Protein AF-X0W9S9-F1 (afdb_monomer_lite)

Structure (mmCIF, N/CA/C/O backbone):
data_AF-X0W9S9-F1
#
_entry.id   AF-X0W9S9-F1
#
loop_
_atom_site.group_PDB
_atom_site.id
_atom_site.type_symbol
_atom_site.label_atom_id
_atom_site.label_alt_id
_atom_site.label_comp_id
_atom_site.label_asym_id
_atom_site.label_entity_id
_atom_site.label_seq_id
_atom_site.pdbx_PDB_ins_code
_atom_site.Cartn_x
_atom_site.Cartn_y
_atom_site.Cartn_z
_atom_site.occupancy
_atom_site.B_iso_or_equiv
_atom_site.auth_seq_id
_atom_site.auth_comp_id
_atom_site.auth_asym_id
_atom_site.auth_atom_id
_atom_site.pdbx_PDB_model_num
ATOM 1 N N . MET A 1 1 ? -12.210 -11.980 5.097 1.00 72.81 1 MET A N 1
ATOM 2 C CA . MET A 1 1 ? -12.066 -10.509 5.148 1.00 72.81 1 MET A CA 1
ATOM 3 C C . MET A 1 1 ? -12.384 -9.983 3.758 1.00 72.81 1 MET A C 1
ATOM 5 O O . MET A 1 1 ? -12.078 -10.706 2.816 1.00 72.81 1 MET A O 1
ATOM 9 N N . PRO A 1 2 ? -13.070 -8.840 3.602 1.00 84.19 2 PRO A N 1
ATOM 10 C CA . PRO A 1 2 ? -13.307 -8.285 2.275 1.00 84.19 2 PRO A CA 1
ATOM 11 C C . PRO A 1 2 ? -11.964 -7.935 1.626 1.00 84.19 2 PRO A C 1
ATOM 13 O O . PRO A 1 2 ? -11.086 -7.398 2.296 1.00 84.19 2 PRO A O 1
ATOM 16 N N . SER A 1 3 ? -11.810 -8.265 0.350 1.00 88.06 3 SER A N 1
ATOM 17 C CA . SER A 1 3 ? -10.633 -7.936 -0.448 1.00 88.06 3 SER A CA 1
ATOM 18 C C . SER A 1 3 ? -11.073 -7.284 -1.752 1.00 88.06 3 SER A C 1
ATOM 20 O O . SER A 1 3 ? -12.158 -7.558 -2.271 1.00 88.06 3 SER A O 1
ATOM 22 N N . ALA A 1 4 ? -10.224 -6.409 -2.273 1.00 90.38 4 ALA A N 1
ATOM 23 C CA . ALA A 1 4 ? -10.386 -5.795 -3.575 1.00 90.38 4 ALA A CA 1
ATOM 24 C C . ALA A 1 4 ? -9.041 -5.841 -4.292 1.00 90.38 4 ALA A C 1
ATOM 26 O O . ALA A 1 4 ? -7.993 -5.709 -3.662 1.00 90.38 4 ALA A O 1
ATOM 27 N N . ARG A 1 5 ? -9.081 -6.053 -5.604 1.00 90.06 5 ARG A N 1
ATOM 28 C CA . ARG A 1 5 ? -7.896 -6.046 -6.453 1.00 90.06 5 ARG A CA 1
ATOM 29 C C . ARG A 1 5 ? -8.025 -4.898 -7.433 1.00 90.06 5 ARG A C 1
ATOM 31 O O . ARG A 1 5 ? -9.032 -4.793 -8.128 1.00 90.06 5 ARG A O 1
ATOM 38 N N . PHE A 1 6 ? -6.987 -4.080 -7.480 1.00 90.62 6 PHE A N 1
ATOM 39 C CA . PHE A 1 6 ? -6.859 -2.985 -8.425 1.00 90.62 6 PHE A CA 1
ATOM 40 C C . PHE A 1 6 ? -5.664 -3.267 -9.324 1.00 90.62 6 PHE A C 1
ATOM 42 O O . PHE A 1 6 ? -4.667 -3.849 -8.897 1.00 90.62 6 PHE A O 1
ATOM 49 N N . THR A 1 7 ? -5.787 -2.890 -10.585 1.00 89.38 7 THR A N 1
ATOM 50 C CA . THR A 1 7 ? -4.718 -3.000 -11.571 1.00 89.38 7 THR A CA 1
ATOM 51 C C . THR A 1 7 ? -4.713 -1.699 -12.340 1.00 89.38 7 THR A C 1
ATOM 53 O O . THR A 1 7 ? -5.776 -1.224 -12.740 1.00 89.38 7 THR A O 1
ATOM 56 N N . ASN A 1 8 ? -3.534 -1.112 -12.494 1.00 88.94 8 ASN A N 1
ATOM 57 C CA . ASN A 1 8 ? -3.367 0.132 -13.217 1.00 88.94 8 ASN A CA 1
ATOM 58 C C . ASN A 1 8 ? -2.146 0.041 -14.125 1.00 88.94 8 ASN A C 1
ATOM 60 O O . ASN A 1 8 ? -1.184 -0.648 -13.794 1.00 88.94 8 ASN A O 1
ATOM 64 N N . VAL A 1 9 ? -2.211 0.739 -15.251 1.00 88.25 9 VAL A N 1
ATOM 65 C CA . VAL A 1 9 ? -1.079 0.921 -16.156 1.00 88.25 9 VAL A CA 1
ATOM 66 C C . VAL A 1 9 ? -0.550 2.319 -15.891 1.00 88.25 9 VAL A C 1
ATOM 68 O O . VAL A 1 9 ? -1.305 3.275 -16.042 1.00 88.25 9 VAL A O 1
ATOM 71 N N . LEU A 1 10 ? 0.706 2.419 -15.461 1.00 87.50 10 LEU A N 1
ATOM 72 C CA . LEU A 1 10 ? 1.395 3.699 -15.339 1.00 87.50 10 LEU A CA 1
ATOM 73 C C . LEU A 1 10 ? 2.162 3.968 -16.633 1.00 87.50 10 LEU A C 1
ATOM 75 O O . LEU A 1 10 ? 2.771 3.055 -17.190 1.00 87.50 10 LEU A O 1
ATOM 79 N N . ILE A 1 11 ? 2.115 5.206 -17.114 1.00 88.19 11 ILE A N 1
ATOM 80 C CA . ILE A 1 11 ? 3.030 5.688 -18.152 1.00 88.19 11 ILE A CA 1
ATOM 81 C C . ILE A 1 11 ? 4.278 6.308 -17.512 1.00 88.19 11 ILE A C 1
ATOM 83 O O . ILE A 1 11 ? 4.262 6.680 -16.340 1.00 88.19 11 ILE A O 1
ATOM 87 N N . ALA A 1 12 ? 5.342 6.473 -18.300 1.00 86.19 12 ALA A N 1
ATOM 88 C CA . ALA A 1 12 ? 6.583 7.065 -17.814 1.00 86.19 12 ALA A CA 1
ATOM 89 C C . ALA A 1 12 ? 6.366 8.458 -17.183 1.00 86.19 12 ALA A C 1
ATOM 91 O O . ALA A 1 12 ? 5.718 9.328 -17.775 1.00 86.19 12 ALA A O 1
ATOM 92 N N . ASN A 1 13 ? 6.983 8.688 -16.027 1.00 87.81 13 ASN A N 1
ATOM 93 C CA . ASN A 1 13 ? 6.891 9.844 -15.139 1.00 87.81 13 ASN A CA 1
ATOM 94 C C . ASN A 1 13 ? 5.475 10.116 -14.591 1.00 87.81 13 ASN A C 1
ATOM 96 O O . ASN A 1 13 ? 5.163 11.246 -14.193 1.00 87.81 13 ASN A O 1
ATOM 100 N N . GLU A 1 14 ? 4.583 9.121 -14.595 1.00 92.31 14 GLU A N 1
ATOM 101 C CA . GLU A 1 14 ? 3.234 9.268 -14.055 1.00 92.31 14 GLU A CA 1
ATOM 102 C C . GLU A 1 14 ? 3.200 9.110 -12.532 1.00 92.31 14 GLU A C 1
ATOM 104 O O . GLU A 1 14 ? 3.800 8.207 -11.946 1.00 92.31 14 GLU A O 1
ATOM 109 N N . VAL A 1 15 ? 2.398 9.964 -11.888 1.00 93.44 15 VAL A N 1
AT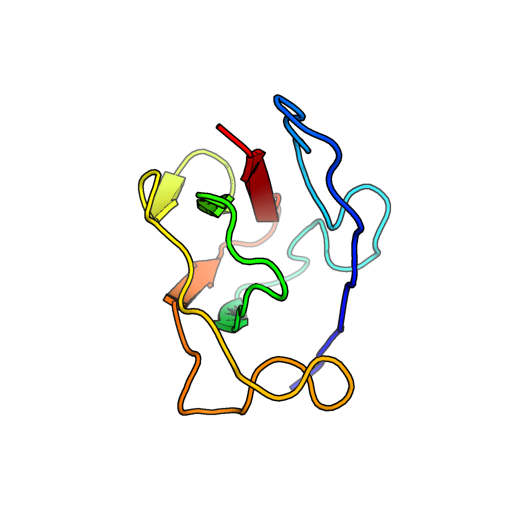OM 110 C CA . VAL A 1 15 ? 2.041 9.830 -10.474 1.00 93.44 15 VAL A CA 1
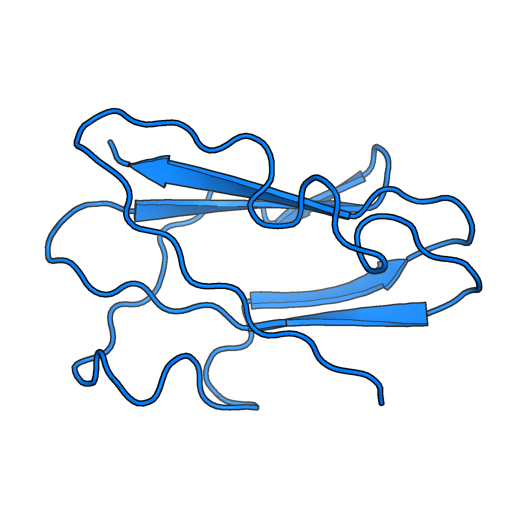ATOM 111 C C . VAL A 1 15 ? 0.541 9.602 -10.341 1.00 93.44 15 VAL A C 1
ATOM 113 O O . VAL A 1 15 ? -0.272 10.510 -10.540 1.00 93.44 15 VAL A O 1
ATOM 116 N N . VAL A 1 16 ? 0.170 8.407 -9.899 1.00 94.75 16 VAL A N 1
ATOM 117 C CA . VAL A 1 16 ? -1.204 8.040 -9.558 1.00 94.75 16 VAL A CA 1
ATOM 118 C C . VAL A 1 16 ? -1.428 8.349 -8.084 1.00 94.75 16 VAL A C 1
ATOM 120 O O . VAL A 1 16 ? -0.911 7.663 -7.207 1.00 94.75 16 VAL A O 1
ATOM 123 N N . GLN A 1 17 ? -2.222 9.382 -7.792 1.00 94.88 17 GLN A N 1
ATOM 124 C CA . GLN A 1 17 ? -2.409 9.874 -6.418 1.00 94.88 17 GLN A CA 1
ATOM 125 C C . GLN A 1 17 ? -3.099 8.873 -5.485 1.00 94.88 17 GLN A C 1
ATOM 127 O O . GLN A 1 17 ? -2.763 8.815 -4.306 1.00 94.88 17 GLN A O 1
ATOM 132 N N . ASN A 1 18 ? -4.074 8.118 -5.993 1.00 95.19 18 ASN A N 1
ATOM 133 C CA . ASN A 1 18 ? -4.681 7.006 -5.271 1.00 95.19 18 ASN A CA 1
ATOM 134 C C . ASN A 1 18 ? -5.252 5.992 -6.267 1.00 95.19 18 ASN A C 1
ATOM 136 O O . ASN A 1 18 ? -6.224 6.299 -6.956 1.00 95.19 18 ASN A O 1
ATOM 140 N N . ILE A 1 19 ? -4.698 4.780 -6.317 1.00 94.06 19 ILE A N 1
ATOM 141 C CA . ILE A 1 19 ? -5.205 3.712 -7.201 1.00 94.06 19 ILE A CA 1
ATOM 142 C C . ILE A 1 19 ? -6.634 3.267 -6.837 1.00 94.06 19 ILE A C 1
ATOM 144 O O . ILE A 1 19 ? -7.352 2.722 -7.671 1.00 94.06 19 ILE A O 1
ATOM 148 N N . MET A 1 20 ? -7.067 3.518 -5.599 1.00 93.31 20 MET A N 1
ATOM 149 C CA . MET A 1 20 ? -8.398 3.150 -5.108 1.00 93.31 20 MET A CA 1
ATOM 150 C C . MET A 1 20 ? -9.403 4.308 -5.149 1.00 93.31 20 MET A C 1
ATOM 152 O O . MET A 1 20 ? -10.483 4.185 -4.571 1.00 93.31 20 MET A O 1
ATOM 156 N N . ALA A 1 21 ? -9.069 5.435 -5.785 1.00 93.00 21 ALA A N 1
ATOM 157 C CA . ALA A 1 21 ? -9.947 6.603 -5.824 1.00 93.00 21 ALA A CA 1
ATOM 158 C C . ALA A 1 21 ? -11.341 6.254 -6.383 1.00 93.00 21 ALA A C 1
ATOM 160 O O . ALA A 1 21 ? -11.467 5.664 -7.454 1.00 93.00 21 ALA A O 1
ATOM 161 N N . GLY A 1 22 ? -12.396 6.631 -5.656 1.00 91.62 22 GLY A N 1
ATOM 162 C CA . GLY A 1 22 ? -13.790 6.351 -6.016 1.00 91.62 22 GLY A CA 1
ATOM 163 C C . GLY A 1 22 ? -14.274 4.941 -5.656 1.00 91.62 22 GLY A C 1
ATOM 164 O O . GLY A 1 22 ? -15.443 4.621 -5.876 1.00 91.62 22 GLY A O 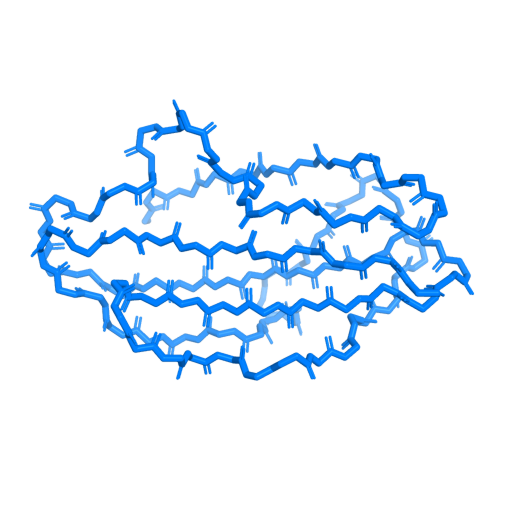1
ATOM 165 N N . SER A 1 23 ? -13.412 4.095 -5.088 1.00 92.62 23 SER A N 1
ATOM 166 C CA . SER A 1 23 ? -13.789 2.775 -4.584 1.00 92.62 23 SER A CA 1
ATOM 167 C C . SER A 1 23 ? -14.553 2.871 -3.263 1.00 92.62 23 SER A C 1
ATOM 169 O O . SER A 1 23 ? -14.289 3.731 -2.427 1.00 92.62 23 SER A O 1
ATOM 171 N N . GLN A 1 24 ? -15.431 1.900 -3.001 1.00 90.69 24 GLN A N 1
ATOM 172 C CA . GLN A 1 24 ? -16.070 1.753 -1.685 1.00 90.69 24 GLN A CA 1
ATOM 173 C C . GLN A 1 24 ? -15.062 1.452 -0.561 1.00 90.69 24 GLN A C 1
ATOM 175 O O . GLN A 1 24 ? -15.376 1.657 0.607 1.00 90.69 24 GLN A O 1
ATOM 180 N N . PHE A 1 25 ? -13.862 0.974 -0.908 1.00 90.06 25 PHE A N 1
ATOM 181 C CA . PHE A 1 25 ? -12.782 0.665 0.035 1.00 90.06 25 PHE A CA 1
ATOM 182 C C . PHE A 1 25 ? -11.830 1.839 0.292 1.00 90.06 25 PHE A C 1
ATOM 184 O O . PHE A 1 25 ? -10.871 1.690 1.042 1.00 90.06 25 PHE A O 1
ATOM 191 N N . GLU A 1 26 ? -12.083 3.002 -0.312 1.00 93.75 26 GLU A N 1
ATOM 192 C CA . GLU A 1 26 ? -11.262 4.195 -0.103 1.00 93.75 26 GLU A CA 1
ATOM 193 C C . GLU A 1 26 ? -11.371 4.740 1.329 1.00 93.75 26 GLU A C 1
ATOM 195 O O . GLU A 1 26 ? -10.404 5.292 1.846 1.00 93.75 26 GLU A O 1
ATOM 200 N N . PHE A 1 27 ? -12.523 4.560 1.982 1.00 94.81 27 PHE A N 1
ATOM 201 C CA . PHE A 1 27 ? -12.772 5.032 3.343 1.00 94.81 27 PHE A CA 1
ATOM 202 C C . PHE A 1 27 ? -13.091 3.875 4.281 1.00 94.81 27 PHE A C 1
ATOM 204 O O . PHE A 1 27 ? -13.931 3.017 3.999 1.00 94.81 27 PHE A O 1
ATOM 211 N N . VAL A 1 28 ? -12.456 3.883 5.446 1.00 93.31 28 VAL A N 1
ATOM 212 C CA . VAL A 1 28 ? -12.634 2.843 6.454 1.00 93.31 28 VAL A CA 1
ATOM 213 C C . VAL A 1 28 ? -13.897 3.114 7.270 1.00 93.31 28 VAL A C 1
ATOM 215 O O . VAL A 1 28 ? -13.980 4.080 8.017 1.00 93.31 28 VAL A O 1
ATOM 218 N N . GLY A 1 29 ? -14.912 2.255 7.161 1.00 92.31 29 GLY A N 1
ATOM 219 C CA . GLY A 1 29 ? -16.185 2.456 7.873 1.00 92.31 29 GLY A CA 1
ATOM 220 C C . GLY A 1 29 ? -16.176 2.083 9.365 1.00 92.31 29 GLY A C 1
ATOM 221 O O . GLY A 1 29 ? -17.075 2.470 10.107 1.00 92.31 29 GLY A O 1
ATOM 222 N N . ARG A 1 30 ? -15.198 1.291 9.816 1.00 93.06 30 ARG A N 1
ATOM 223 C CA . ARG A 1 30 ? -15.070 0.772 11.193 1.00 93.06 30 ARG A CA 1
ATOM 224 C C . ARG A 1 30 ? -13.612 0.398 11.465 1.00 93.06 30 ARG A C 1
ATOM 226 O O . ARG A 1 30 ? -12.918 0.148 10.485 1.00 93.06 30 ARG A O 1
ATOM 233 N N . PRO A 1 31 ? -13.163 0.259 12.727 1.00 93.50 31 PRO A N 1
ATOM 234 C CA . PRO A 1 31 ? -11.773 -0.088 13.001 1.00 93.50 31 PRO A CA 1
ATOM 235 C C . PRO A 1 31 ? -11.428 -1.397 12.291 1.00 93.50 31 PRO A C 1
ATOM 237 O O . PRO A 1 31 ? -12.144 -2.395 12.442 1.00 93.50 31 PRO A O 1
ATOM 240 N N . ALA A 1 32 ? -10.389 -1.372 11.464 1.00 92.56 32 ALA A N 1
ATOM 241 C CA . ALA A 1 32 ? -10.056 -2.482 10.587 1.00 92.56 32 ALA A CA 1
ATOM 242 C C . ALA A 1 32 ? -8.544 -2.608 10.433 1.00 92.56 32 ALA A C 1
ATOM 244 O O . ALA A 1 32 ? -7.835 -1.616 10.332 1.00 92.56 32 ALA A O 1
ATOM 245 N N . ARG A 1 33 ? -8.067 -3.850 10.374 1.00 94.38 33 ARG A N 1
ATOM 246 C CA . ARG A 1 33 ? -6.719 -4.151 9.899 1.00 94.38 33 ARG A CA 1
ATOM 247 C C . ARG A 1 33 ? -6.729 -4.093 8.375 1.00 94.38 33 ARG A C 1
ATOM 249 O O . ARG A 1 33 ? -7.553 -4.770 7.755 1.00 94.38 33 ARG A O 1
ATOM 256 N N . VAL A 1 34 ? -5.846 -3.292 7.798 1.00 93.88 34 VAL A N 1
ATOM 257 C CA . VAL A 1 34 ? -5.686 -3.120 6.355 1.00 93.88 34 VAL A CA 1
ATOM 258 C C . VAL A 1 34 ? -4.355 -3.737 5.960 1.00 93.88 34 VAL A C 1
ATOM 260 O O . VAL A 1 34 ? -3.301 -3.334 6.442 1.00 93.88 34 VAL A O 1
ATOM 263 N N . GLN A 1 35 ? -4.429 -4.730 5.079 1.00 94.88 35 GLN A N 1
ATOM 264 C CA . GLN A 1 35 ? -3.263 -5.393 4.516 1.00 94.88 35 GLN A CA 1
ATOM 265 C C . GLN A 1 35 ? -3.169 -5.035 3.041 1.00 94.88 35 GLN A C 1
ATOM 267 O O . GLN A 1 35 ? -4.135 -5.215 2.293 1.00 94.88 35 GLN A O 1
ATOM 272 N N . VAL A 1 36 ? -2.016 -4.518 2.634 1.00 94.06 36 VAL A N 1
ATOM 273 C CA . VAL A 1 36 ? -1.741 -4.157 1.247 1.00 94.06 36 VAL A CA 1
ATOM 274 C C . VAL A 1 36 ? -0.707 -5.126 0.702 1.00 94.06 36 VAL A C 1
ATOM 276 O O . VAL A 1 36 ? 0.369 -5.293 1.276 1.00 94.06 36 VAL A O 1
ATOM 279 N N . TYR A 1 37 ? -1.058 -5.745 -0.420 1.00 93.50 37 TYR A N 1
ATOM 280 C CA . TYR A 1 37 ? -0.186 -6.615 -1.193 1.00 93.50 37 TYR A CA 1
ATOM 281 C C . TYR A 1 37 ? -0.009 -5.987 -2.565 1.00 93.50 37 TYR A C 1
ATOM 283 O O . TYR A 1 37 ? -1.001 -5.589 -3.183 1.00 93.50 37 TYR A O 1
ATOM 291 N N . SER A 1 38 ? 1.229 -5.866 -3.030 1.00 90.94 38 SER A N 1
ATOM 292 C CA . SER A 1 38 ? 1.522 -5.160 -4.274 1.00 90.94 38 SER A CA 1
ATOM 293 C C . SER A 1 38 ? 2.681 -5.803 -5.008 1.00 90.94 38 SER A C 1
ATOM 295 O O . SER A 1 38 ? 3.616 -6.310 -4.398 1.00 90.94 38 SER A O 1
ATOM 297 N N . LEU A 1 39 ? 2.608 -5.751 -6.330 1.00 90.12 39 LEU A N 1
ATOM 298 C CA . LEU A 1 39 ? 3.612 -6.283 -7.231 1.00 90.12 39 LEU A CA 1
ATOM 299 C C . LEU A 1 39 ? 3.605 -5.438 -8.506 1.00 90.12 39 LEU A C 1
ATOM 301 O O . LEU A 1 39 ? 2.530 -5.057 -8.978 1.00 90.12 39 LEU A O 1
ATOM 305 N N . ALA A 1 40 ? 4.785 -5.142 -9.045 1.00 88.12 40 ALA A N 1
ATOM 306 C CA . ALA A 1 40 ? 4.932 -4.418 -10.302 1.00 88.12 40 ALA A CA 1
ATOM 307 C C . ALA A 1 40 ? 5.194 -5.376 -11.475 1.00 88.12 40 ALA A C 1
ATOM 309 O O . ALA A 1 40 ? 5.863 -6.405 -11.336 1.00 88.12 40 ALA A O 1
ATOM 310 N N . GLU A 1 41 ? 4.670 -5.000 -12.642 1.00 78.88 41 GLU A N 1
ATOM 311 C CA . GLU A 1 41 ? 4.795 -5.715 -13.914 1.00 78.88 41 GLU A CA 1
ATOM 312 C C . GLU A 1 41 ? 5.493 -4.818 -14.952 1.00 78.88 41 GLU A C 1
ATOM 314 O O . GLU A 1 41 ? 4.915 -4.467 -15.972 1.00 78.88 41 GLU A O 1
ATOM 319 N N . ALA A 1 42 ? 6.718 -4.364 -14.680 1.00 67.50 42 ALA A N 1
ATOM 320 C CA . ALA A 1 42 ? 7.537 -3.631 -15.653 1.00 67.50 42 ALA A CA 1
ATOM 321 C C . ALA A 1 42 ? 8.992 -3.543 -15.182 1.00 67.50 42 ALA A C 1
ATOM 323 O O . ALA A 1 42 ? 9.233 -3.459 -13.986 1.00 67.50 42 ALA A O 1
ATOM 324 N N . THR A 1 43 ? 9.950 -3.513 -16.115 1.00 64.19 43 THR A N 1
ATOM 325 C CA . THR A 1 43 ? 11.390 -3.243 -15.878 1.00 64.19 43 THR A CA 1
ATOM 326 C C . THR A 1 43 ? 11.704 -1.823 -15.386 1.00 64.19 43 THR A C 1
ATOM 328 O O . THR A 1 43 ? 12.877 -1.487 -15.252 1.00 64.19 43 THR A O 1
ATOM 331 N N . GLU A 1 44 ? 10.684 -0.994 -15.180 1.00 66.56 44 GLU A N 1
ATOM 332 C CA . GLU A 1 44 ? 10.790 0.418 -14.803 1.00 66.56 44 GLU A CA 1
ATOM 333 C C . GLU A 1 44 ? 10.708 0.582 -13.278 1.00 66.56 44 GLU A C 1
ATOM 335 O O . GLU A 1 44 ? 10.110 -0.247 -12.581 1.00 66.56 44 GLU A O 1
ATOM 340 N N . ASP A 1 45 ? 11.327 1.643 -12.755 1.00 83.00 45 ASP A N 1
ATOM 341 C CA . ASP A 1 45 ? 11.414 1.917 -11.320 1.00 83.00 45 ASP A CA 1
ATOM 342 C C . ASP A 1 45 ? 10.063 2.438 -10.801 1.00 83.00 45 ASP A C 1
ATOM 344 O O . ASP A 1 45 ? 9.819 3.639 -10.670 1.00 83.00 45 ASP A O 1
ATOM 348 N N . VAL A 1 46 ? 9.150 1.509 -10.503 1.00 89.19 46 VAL A N 1
ATOM 349 C CA . VAL A 1 46 ? 7.862 1.821 -9.873 1.00 89.19 46 VAL A CA 1
ATOM 350 C C . VAL A 1 46 ? 8.009 1.818 -8.359 1.00 89.19 46 VAL A C 1
ATOM 352 O O . VAL A 1 46 ? 8.518 0.875 -7.746 1.00 89.19 46 VAL A O 1
ATOM 355 N N . SER A 1 47 ? 7.478 2.862 -7.741 1.00 92.31 47 SER A N 1
ATOM 356 C CA . SER A 1 47 ? 7.514 3.066 -6.306 1.00 92.31 47 SER A CA 1
ATOM 357 C C . SER A 1 47 ? 6.114 3.284 -5.730 1.00 92.31 47 SER A C 1
ATOM 359 O O . SER A 1 47 ? 5.199 3.769 -6.404 1.00 92.31 47 SER A O 1
ATOM 361 N N . ILE A 1 48 ? 5.928 2.851 -4.484 1.00 94.19 48 ILE A N 1
ATOM 362 C CA . ILE A 1 48 ? 4.656 2.892 -3.764 1.00 94.19 48 ILE A 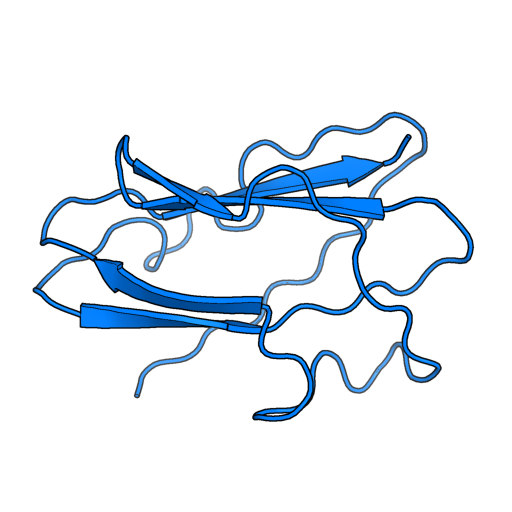CA 1
ATOM 363 C C . ILE A 1 48 ? 4.790 3.683 -2.468 1.00 94.19 48 ILE A C 1
ATOM 365 O O . ILE A 1 48 ? 5.784 3.585 -1.748 1.00 94.19 48 ILE A O 1
ATOM 369 N N . GLU A 1 49 ? 3.742 4.430 -2.146 1.00 96.25 49 GLU A N 1
ATOM 370 C CA . GLU A 1 49 ? 3.586 5.127 -0.876 1.00 96.25 49 GLU A CA 1
ATOM 371 C C . GLU A 1 49 ? 2.168 4.887 -0.345 1.00 96.25 49 GLU A C 1
ATOM 373 O O . GLU A 1 49 ? 1.190 4.941 -1.100 1.00 96.25 49 GLU A O 1
ATOM 378 N N . VAL A 1 50 ? 2.046 4.596 0.951 1.00 96.88 50 VAL A N 1
ATOM 379 C CA . VAL A 1 50 ? 0.764 4.235 1.572 1.00 96.88 50 VAL A CA 1
ATOM 380 C C . VAL A 1 50 ? 0.496 5.122 2.778 1.00 96.88 50 VAL A C 1
ATOM 382 O O . VAL A 1 50 ? 1.340 5.241 3.667 1.00 96.88 50 VAL A O 1
ATOM 385 N N . PHE A 1 51 ? -0.709 5.690 2.829 1.00 96.88 51 PHE A N 1
ATOM 386 C CA . PHE A 1 51 ? -1.201 6.482 3.953 1.00 96.88 51 PHE A CA 1
ATOM 387 C C . PHE A 1 51 ? -2.543 5.972 4.448 1.00 96.88 51 PHE A C 1
ATOM 389 O O . PHE A 1 51 ? -3.438 5.688 3.641 1.00 96.88 51 PHE A O 1
ATOM 396 N N . PHE A 1 52 ? -2.709 5.954 5.768 1.00 96.06 52 PHE A N 1
ATOM 397 C CA . PHE A 1 52 ? -3.998 5.770 6.428 1.00 96.06 52 PHE A CA 1
ATOM 398 C C . PHE A 1 52 ? -4.398 7.111 7.048 1.00 96.06 52 PHE A C 1
ATOM 400 O O . PHE A 1 52 ? -3.783 7.591 7.998 1.00 96.06 52 PHE A O 1
ATOM 407 N N . GLY A 1 53 ? -5.381 7.785 6.447 1.00 93.69 53 GLY A N 1
ATOM 408 C CA . GLY A 1 53 ? -5.742 9.142 6.853 1.00 93.69 53 GLY A CA 1
ATOM 409 C C . GLY A 1 53 ? -4.589 10.123 6.607 1.00 93.69 53 GLY A C 1
ATOM 410 O O . GLY A 1 53 ? -4.278 10.432 5.458 1.00 93.69 53 GLY A O 1
ATOM 411 N N . GLN A 1 54 ? -3.986 10.637 7.682 1.00 93.62 54 GLN A N 1
ATOM 412 C CA . GLN A 1 54 ? -2.819 11.537 7.631 1.00 93.62 54 GLN A CA 1
ATOM 413 C C . GLN A 1 54 ? -1.503 10.842 8.010 1.00 93.62 54 GLN A C 1
ATOM 415 O O . GLN A 1 54 ? -0.443 11.463 7.936 1.00 93.62 54 GLN A O 1
ATOM 420 N N . GLU A 1 55 ? -1.557 9.578 8.425 1.00 94.75 55 GLU A N 1
ATOM 421 C CA . GLU A 1 55 ? -0.390 8.822 8.862 1.00 94.75 55 GLU A CA 1
ATOM 422 C C . GLU A 1 55 ? 0.279 8.124 7.677 1.00 94.75 55 GLU A C 1
ATOM 424 O O . GLU A 1 55 ? -0.382 7.455 6.879 1.00 94.75 55 GLU A O 1
ATOM 429 N N . LEU A 1 56 ? 1.599 8.290 7.567 1.00 96.00 56 LEU A N 1
ATOM 430 C CA . LEU A 1 56 ? 2.420 7.586 6.590 1.00 96.00 56 LEU A CA 1
ATOM 431 C C . LEU A 1 56 ? 2.718 6.181 7.109 1.00 96.00 56 LEU A C 1
ATOM 433 O O . LEU A 1 56 ? 3.403 6.025 8.115 1.00 96.00 56 LEU A O 1
ATOM 437 N N . GLN A 1 57 ? 2.238 5.180 6.383 1.00 96.06 57 GLN A N 1
ATOM 438 C CA . GLN A 1 57 ? 2.392 3.769 6.733 1.00 96.06 57 GLN A CA 1
ATOM 439 C C . GLN A 1 57 ? 3.577 3.131 6.016 1.00 96.06 57 GLN A C 1
ATOM 441 O O . GLN A 1 57 ? 4.337 2.359 6.594 1.00 96.06 57 GLN A O 1
ATOM 446 N N . LEU A 1 58 ? 3.764 3.500 4.750 1.00 95.88 58 LEU A N 1
ATOM 447 C CA . LEU A 1 58 ? 4.915 3.095 3.958 1.00 95.88 58 LEU A CA 1
ATOM 448 C C . LEU A 1 58 ? 5.453 4.314 3.230 1.00 95.88 58 LEU A C 1
ATOM 450 O O . LEU A 1 58 ? 4.763 4.879 2.381 1.00 95.88 58 LEU A O 1
ATOM 454 N N . SER A 1 59 ? 6.684 4.699 3.565 1.00 94.31 59 SER A N 1
ATOM 455 C CA . SER A 1 59 ? 7.437 5.697 2.810 1.00 94.31 59 SER A CA 1
ATOM 456 C C . SER A 1 59 ? 7.674 5.222 1.388 1.00 94.31 59 SER A C 1
ATOM 458 O O . SER A 1 59 ? 7.756 4.017 1.162 1.00 94.31 59 SER A O 1
ATOM 460 N N . ASN A 1 60 ? 7.868 6.168 0.471 1.00 92.25 60 ASN A N 1
ATOM 461 C CA . ASN A 1 60 ? 8.141 5.877 -0.928 1.00 92.25 60 ASN A CA 1
ATOM 462 C C . ASN A 1 60 ? 9.204 4.768 -1.093 1.00 92.25 60 ASN A C 1
ATOM 464 O O . ASN A 1 60 ? 10.380 4.983 -0.790 1.00 92.25 60 ASN A O 1
ATOM 468 N N . SER A 1 61 ? 8.762 3.575 -1.496 1.00 92.00 61 SER A N 1
ATOM 469 C CA . SER A 1 61 ? 9.573 2.356 -1.545 1.00 92.00 61 SER A CA 1
ATOM 470 C C . SER A 1 61 ? 9.433 1.687 -2.910 1.00 92.00 61 SER A C 1
ATOM 472 O O . SER A 1 61 ? 8.326 1.671 -3.454 1.00 92.00 61 SER A O 1
ATOM 474 N N . PRO A 1 62 ? 10.512 1.116 -3.471 1.00 90.12 62 PRO A N 1
ATOM 475 C CA . PRO A 1 62 ? 10.436 0.400 -4.740 1.00 90.12 62 PRO A CA 1
ATOM 476 C C . PRO A 1 62 ? 9.549 -0.842 -4.604 1.00 90.12 62 PRO A C 1
ATOM 478 O O . PRO A 1 62 ? 9.589 -1.536 -3.584 1.00 90.12 62 PRO A O 1
ATOM 481 N N . LEU A 1 63 ? 8.742 -1.125 -5.626 1.00 88.19 63 LEU A N 1
ATOM 482 C CA . LEU A 1 63 ? 7.920 -2.330 -5.670 1.00 88.19 63 LEU A CA 1
ATOM 483 C C . LEU A 1 63 ? 8.729 -3.537 -6.138 1.00 88.19 63 LEU A C 1
ATOM 485 O O . LEU A 1 63 ? 9.553 -3.451 -7.047 1.00 88.19 63 LEU A O 1
ATOM 489 N N . ASN A 1 64 ? 8.439 -4.695 -5.545 1.00 84.25 64 ASN A N 1
ATOM 490 C CA . ASN A 1 64 ? 9.012 -5.949 -6.006 1.00 84.25 64 ASN A CA 1
ATOM 491 C C . ASN A 1 64 ? 8.469 -6.303 -7.394 1.00 84.25 64 ASN A C 1
ATOM 493 O O . ASN A 1 64 ? 7.271 -6.188 -7.675 1.00 84.25 64 ASN A O 1
ATOM 497 N N . MET A 1 65 ? 9.374 -6.777 -8.243 1.00 82.56 65 MET A N 1
ATOM 498 C CA . MET A 1 65 ? 9.057 -7.258 -9.578 1.00 82.56 65 MET A CA 1
ATOM 499 C C . MET A 1 65 ? 8.660 -8.731 -9.543 1.00 82.56 65 MET A C 1
ATOM 501 O O . MET A 1 65 ? 9.404 -9.561 -9.018 1.00 82.56 65 MET A O 1
ATOM 505 N N . GLY A 1 66 ? 7.534 -9.078 -10.164 1.00 71.88 66 GLY A N 1
ATOM 506 C CA . GLY A 1 66 ? 7.141 -10.476 -10.350 1.00 71.88 66 GLY A CA 1
ATOM 507 C C . GLY A 1 66 ? 7.070 -10.873 -11.816 1.00 71.88 66 GLY A C 1
ATOM 508 O O . GLY A 1 66 ? 6.621 -10.119 -12.672 1.00 71.88 66 GLY A O 1
ATOM 509 N N . ALA A 1 67 ? 7.477 -12.110 -12.102 1.00 59.16 67 ALA A N 1
ATOM 510 C CA . ALA A 1 67 ? 7.532 -12.659 -13.457 1.00 59.16 67 ALA A CA 1
ATOM 511 C C . ALA A 1 67 ? 6.150 -12.967 -14.077 1.00 59.16 67 ALA A C 1
ATOM 513 O O . ALA A 1 67 ? 6.082 -13.379 -15.234 1.00 59.16 67 ALA A O 1
ATOM 514 N N . ALA A 1 68 ? 5.052 -12.818 -13.325 1.00 59.06 68 ALA A N 1
ATOM 515 C CA . ALA A 1 68 ? 3.722 -13.278 -13.722 1.00 59.06 68 ALA A CA 1
ATOM 516 C C . ALA A 1 68 ? 2.652 -12.178 -13.618 1.00 59.06 68 ALA A C 1
ATOM 518 O O . ALA A 1 68 ? 1.785 -12.207 -12.742 1.00 59.06 68 ALA A O 1
ATOM 519 N N . ALA A 1 69 ? 2.685 -11.276 -14.598 1.00 54.12 69 ALA A N 1
ATOM 520 C CA . ALA A 1 69 ? 1.648 -10.321 -15.001 1.00 54.12 69 ALA A CA 1
ATOM 521 C C . ALA A 1 69 ? 0.197 -10.685 -14.630 1.00 54.12 69 ALA A C 1
ATOM 523 O O . ALA A 1 69 ? -0.572 -9.921 -14.050 1.00 54.12 69 ALA A O 1
ATOM 524 N N . THR A 1 70 ? -0.203 -11.911 -14.958 1.00 59.97 70 THR A N 1
ATOM 525 C CA . THR A 1 70 ? -1.607 -12.324 -14.906 1.00 59.97 70 THR A CA 1
ATOM 526 C C . THR A 1 70 ? -2.060 -12.736 -13.505 1.00 59.97 70 THR A C 1
ATOM 528 O O . THR A 1 70 ? -3.248 -12.657 -13.187 1.00 59.97 70 THR A O 1
ATOM 531 N N . LEU A 1 71 ? -1.136 -13.165 -12.641 1.00 71.69 71 LEU A N 1
ATOM 532 C CA . LEU A 1 71 ? -1.484 -13.703 -11.324 1.00 71.69 71 LEU A CA 1
ATOM 533 C C . LEU A 1 71 ? -1.696 -12.592 -10.292 1.00 71.69 71 LEU A C 1
ATOM 535 O O . LEU A 1 71 ? -2.590 -12.719 -9.453 1.00 71.69 71 LEU A O 1
ATOM 539 N N . GLY A 1 72 ? -1.010 -11.455 -10.446 1.00 77.25 72 GLY A N 1
ATOM 540 C CA . GLY A 1 72 ? -1.006 -10.372 -9.460 1.00 77.25 72 GLY A CA 1
ATOM 541 C C . GLY A 1 72 ? -0.290 -10.767 -8.165 1.00 77.25 72 GLY A C 1
ATOM 542 O O . GLY A 1 72 ? 0.327 -11.830 -8.117 1.00 77.25 72 GLY A O 1
ATOM 543 N N . PRO A 1 73 ? -0.369 -9.928 -7.119 1.00 86.81 73 PRO A N 1
ATOM 544 C CA . PRO A 1 73 ? 0.303 -10.201 -5.857 1.00 86.81 73 PRO A CA 1
ATOM 545 C C . PRO A 1 73 ? -0.266 -11.452 -5.173 1.00 86.81 73 PRO A C 1
ATOM 547 O O . PRO A 1 73 ? -1.483 -11.655 -5.093 1.00 86.81 73 PRO A O 1
ATOM 550 N N . THR A 1 74 ? 0.635 -12.281 -4.664 1.00 87.06 74 THR A N 1
ATOM 551 C CA . THR A 1 74 ? 0.374 -13.487 -3.886 1.00 87.06 74 THR A CA 1
ATOM 552 C C . THR A 1 74 ? 0.330 -13.187 -2.392 1.00 87.06 74 THR A C 1
ATOM 554 O O . THR A 1 74 ? 1.221 -12.569 -1.818 1.00 87.06 74 THR A O 1
ATOM 557 N N . VAL A 1 75 ? -0.740 -13.638 -1.737 1.00 87.06 75 VAL A N 1
ATOM 558 C CA . VAL A 1 75 ? -0.911 -13.531 -0.283 1.00 87.06 75 VAL A CA 1
ATOM 559 C C . VAL A 1 75 ? -0.390 -14.824 0.359 1.00 87.06 75 VAL A C 1
ATOM 561 O O . VAL A 1 75 ? -0.884 -15.889 -0.022 1.00 87.06 75 VAL A O 1
ATOM 564 N N . PRO A 1 76 ? 0.532 -14.784 1.343 1.00 87.62 76 PRO A N 1
ATOM 565 C CA . PRO A 1 76 ? 1.033 -13.609 2.067 1.00 87.62 76 PRO A CA 1
ATOM 566 C C . PRO A 1 76 ? 2.362 -13.023 1.553 1.00 87.62 76 PRO A C 1
ATOM 568 O O . PRO A 1 76 ? 2.842 -12.061 2.147 1.00 87.62 76 PRO A O 1
ATOM 571 N N . ASP A 1 77 ? 2.964 -13.600 0.516 1.00 86.62 77 ASP A N 1
ATOM 572 C CA . ASP A 1 77 ? 4.367 -13.360 0.154 1.00 86.62 77 ASP A CA 1
ATOM 573 C C . ASP A 1 77 ? 4.658 -11.922 -0.318 1.00 86.62 77 ASP A C 1
ATOM 575 O O . ASP A 1 77 ? 5.722 -11.385 -0.018 1.00 86.62 77 ASP A O 1
ATOM 579 N N . ASP A 1 78 ? 3.697 -11.260 -0.970 1.00 89.12 78 ASP A N 1
ATOM 580 C CA . ASP A 1 78 ? 3.844 -9.898 -1.512 1.00 89.12 78 ASP A CA 1
ATOM 581 C C .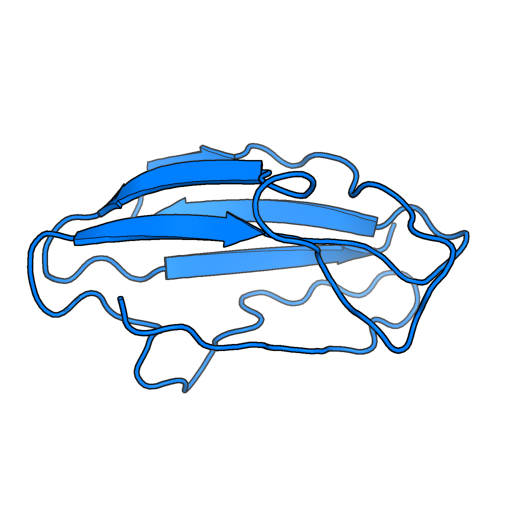 ASP A 1 78 ? 3.302 -8.803 -0.570 1.00 89.12 78 ASP A C 1
ATOM 583 O O . ASP A 1 78 ? 2.811 -7.761 -1.015 1.00 89.12 78 ASP A O 1
ATOM 587 N N . LEU A 1 79 ? 3.319 -9.050 0.745 1.00 92.44 79 LEU A N 1
ATOM 588 C CA . LEU A 1 79 ? 2.856 -8.095 1.756 1.00 92.44 79 LEU A CA 1
ATOM 589 C C . LEU A 1 79 ? 3.802 -6.891 1.851 1.00 92.44 79 LEU A C 1
ATOM 591 O O . LEU A 1 79 ? 4.999 -7.059 2.071 1.00 92.44 79 LEU A O 1
ATOM 595 N N . ILE A 1 80 ? 3.247 -5.679 1.789 1.00 92.69 80 ILE A N 1
ATOM 596 C CA . ILE A 1 80 ? 4.016 -4.433 1.959 1.00 92.69 80 ILE A CA 1
ATOM 597 C C . ILE A 1 80 ? 3.598 -3.618 3.186 1.00 92.69 80 ILE A C 1
ATOM 599 O O . ILE A 1 80 ? 4.427 -2.932 3.775 1.00 92.69 80 ILE A O 1
ATOM 603 N N . VAL A 1 81 ? 2.326 -3.694 3.587 1.00 95.25 81 VAL A N 1
ATOM 604 C CA . VAL A 1 81 ? 1.774 -2.976 4.746 1.00 95.25 81 VAL A CA 1
ATOM 605 C C . VAL A 1 81 ? 0.762 -3.871 5.445 1.00 95.25 81 VAL A C 1
ATOM 607 O O . VAL A 1 81 ? -0.104 -4.445 4.788 1.00 95.25 81 VAL A O 1
ATOM 610 N N . ASP A 1 82 ? 0.844 -3.952 6.770 1.00 95.75 82 ASP A N 1
ATOM 611 C CA . ASP A 1 82 ? -0.165 -4.550 7.648 1.00 95.75 82 ASP A CA 1
ATOM 612 C C . ASP A 1 82 ? -0.280 -3.680 8.899 1.00 95.75 82 ASP A C 1
ATOM 614 O O . ASP A 1 82 ? 0.539 -3.794 9.812 1.00 95.75 82 ASP A O 1
ATOM 618 N N . ASP A 1 83 ? -1.277 -2.797 8.918 1.00 95.56 83 ASP A N 1
ATOM 619 C CA . ASP A 1 83 ? -1.547 -1.956 10.083 1.00 95.56 83 ASP A CA 1
ATOM 620 C C . ASP A 1 83 ? -3.056 -1.712 10.279 1.00 95.56 83 ASP A C 1
ATOM 622 O O . ASP A 1 83 ? -3.904 -2.119 9.475 1.00 95.56 83 ASP A O 1
ATOM 626 N N . ILE A 1 84 ? -3.419 -1.112 11.408 1.00 95.00 84 ILE A N 1
ATOM 627 C CA . ILE A 1 84 ? -4.785 -0.811 11.815 1.00 95.00 84 ILE A CA 1
ATOM 628 C C . ILE A 1 84 ? -5.147 0.598 11.354 1.00 95.00 84 ILE A C 1
ATOM 630 O O . ILE A 1 84 ? -4.522 1.573 11.747 1.00 95.00 84 ILE A O 1
ATOM 634 N N . ALA A 1 85 ? -6.231 0.704 10.593 1.00 94.94 85 ALA A N 1
ATOM 635 C CA . ALA A 1 85 ? -6.833 1.975 10.224 1.00 94.94 85 ALA A CA 1
ATOM 636 C C . ALA A 1 85 ? -8.036 2.296 11.123 1.00 94.94 85 ALA A C 1
ATOM 638 O O . ALA A 1 85 ? -8.838 1.415 11.487 1.00 94.94 85 ALA A O 1
ATOM 639 N N . ALA A 1 86 ? -8.178 3.572 11.472 1.00 95.31 86 ALA A N 1
ATOM 640 C CA . ALA A 1 86 ? -9.288 4.076 12.258 1.00 95.31 86 ALA A CA 1
ATOM 641 C C . ALA A 1 86 ? -10.534 4.309 11.378 1.00 95.31 86 ALA A C 1
ATOM 643 O O . ALA A 1 86 ? -10.443 4.487 10.161 1.00 95.31 86 ALA A O 1
ATOM 644 N N . PRO A 1 87 ? -11.742 4.315 11.970 1.00 94.75 87 PRO A N 1
ATOM 645 C CA . PRO A 1 87 ? -12.948 4.713 11.251 1.00 94.75 87 PRO A CA 1
ATOM 646 C C . PRO A 1 87 ? -12.820 6.135 10.699 1.00 94.75 87 PRO A C 1
ATOM 648 O O . PRO A 1 87 ? -12.488 7.059 11.436 1.00 94.75 87 PRO A O 1
ATOM 651 N N . GLY A 1 88 ? -13.165 6.318 9.429 1.00 94.06 88 GLY A N 1
ATOM 652 C CA . GLY A 1 88 ? -13.086 7.593 8.721 1.00 94.06 88 GLY A CA 1
ATOM 653 C C . GLY A 1 88 ? -11.760 7.825 8.001 1.00 94.06 88 GLY A C 1
ATOM 654 O O . GLY A 1 88 ? -11.699 8.732 7.170 1.00 94.06 88 GLY A O 1
ATOM 655 N N . ASP A 1 89 ? -10.736 7.001 8.247 1.00 96.19 89 ASP A N 1
ATOM 656 C CA . ASP A 1 89 ? -9.468 7.124 7.538 1.00 96.19 89 ASP A CA 1
ATOM 657 C C . ASP A 1 89 ? -9.653 6.855 6.048 1.00 96.19 89 ASP A C 1
ATOM 659 O O . ASP A 1 89 ? -10.301 5.888 5.628 1.00 96.19 89 ASP A O 1
ATOM 663 N N . ARG A 1 90 ? -9.051 7.733 5.245 1.00 95.62 90 ARG A N 1
ATOM 664 C CA . ARG A 1 90 ? -8.921 7.546 3.806 1.00 95.62 90 ARG A CA 1
ATOM 665 C C . ARG A 1 90 ? -7.663 6.738 3.536 1.00 95.62 90 ARG A C 1
ATOM 667 O O . ARG A 1 90 ? -6.567 7.200 3.851 1.00 95.62 90 ARG A O 1
ATOM 674 N N . ILE A 1 91 ? -7.810 5.572 2.922 1.00 95.31 91 ILE A N 1
ATOM 675 C CA . ILE A 1 91 ? -6.668 4.780 2.477 1.00 95.31 91 ILE A CA 1
ATOM 676 C C . ILE A 1 91 ? -6.190 5.342 1.143 1.00 95.31 91 ILE A C 1
ATOM 678 O O . ILE A 1 91 ? -6.908 5.317 0.139 1.00 95.31 91 ILE A O 1
ATOM 682 N N . THR A 1 92 ? -4.970 5.868 1.148 1.00 96.50 92 THR A N 1
ATOM 683 C CA . THR A 1 92 ? -4.329 6.430 -0.040 1.00 96.50 92 THR A CA 1
ATOM 684 C C . THR A 1 92 ? -3.156 5.545 -0.415 1.00 96.50 92 THR A C 1
ATOM 686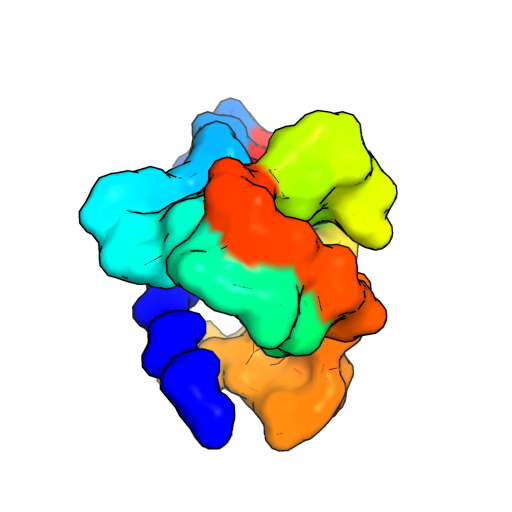 O O . THR A 1 92 ? -2.204 5.432 0.352 1.00 96.50 92 THR A O 1
ATOM 689 N N . ILE A 1 93 ? -3.233 4.918 -1.589 1.00 95.50 93 ILE A N 1
ATOM 690 C CA . ILE A 1 93 ? -2.132 4.141 -2.163 1.00 95.50 93 ILE A CA 1
ATOM 691 C C . ILE A 1 93 ? -1.667 4.878 -3.411 1.00 95.50 93 ILE A C 1
ATOM 693 O O . ILE A 1 93 ? -2.329 4.832 -4.455 1.00 95.50 93 ILE A O 1
ATOM 697 N N . ARG A 1 94 ? -0.554 5.594 -3.272 1.00 95.50 94 ARG A N 1
ATOM 698 C CA . ARG A 1 94 ? 0.061 6.368 -4.343 1.00 95.50 94 ARG A CA 1
ATOM 699 C C . ARG A 1 94 ? 1.085 5.503 -5.060 1.00 95.50 94 ARG A C 1
ATOM 701 O O . ARG A 1 94 ? 1.890 4.836 -4.416 1.00 95.50 94 ARG A O 1
ATOM 708 N N . LEU A 1 95 ? 1.053 5.547 -6.385 1.00 93.62 95 LEU A N 1
ATOM 709 C CA . LEU A 1 95 ? 2.037 4.897 -7.243 1.00 93.62 95 LEU A CA 1
ATOM 710 C C . LEU A 1 95 ? 2.758 5.964 -8.052 1.00 93.62 95 LEU A C 1
ATOM 712 O O . LEU A 1 95 ? 2.113 6.879 -8.568 1.00 93.62 95 LEU A O 1
ATOM 716 N N . THR A 1 96 ? 4.071 5.838 -8.153 1.00 93.06 96 THR A N 1
ATOM 717 C CA . THR A 1 96 ? 4.910 6.735 -8.946 1.00 93.06 96 THR A CA 1
ATOM 718 C C . THR A 1 96 ? 5.827 5.900 -9.818 1.00 93.06 96 THR A C 1
ATOM 720 O O . THR A 1 96 ? 6.500 5.009 -9.304 1.00 93.06 96 THR A O 1
ATOM 723 N N . GLU A 1 97 ? 5.856 6.199 -11.108 1.00 89.94 97 GLU A N 1
ATOM 724 C CA . GLU A 1 97 ? 6.922 5.760 -12.007 1.00 89.94 97 GLU A CA 1
ATOM 725 C C . GLU A 1 97 ? 7.937 6.909 -12.140 1.00 89.94 97 GLU A C 1
ATOM 727 O O . GLU A 1 97 ? 7.544 8.082 -12.212 1.00 89.94 97 GLU A O 1
ATOM 732 N N . THR A 1 98 ? 9.228 6.576 -12.055 1.00 77.69 98 THR A N 1
ATOM 733 C CA . THR A 1 98 ? 10.360 7.512 -12.188 1.00 77.69 98 THR A CA 1
ATOM 734 C C . THR A 1 98 ? 11.273 7.143 -13.338 1.00 77.69 98 THR A C 1
ATOM 736 O O . THR A 1 98 ? 11.597 5.940 -13.434 1.00 77.69 98 THR A O 1
#

Radius of gyration: 13.1 Å; chains: 1; bounding box: 28×25×31 Å

Sequence (98 aa):
MPSARFTNVLIANEVVQNIMAGSQFEFVGRPARVQVYSLAEATEDVSIEVFFGQELQLSNSPLNMGAAATLGPTVPDDLIVDDIAAPGDRITIRLTET

Organism: NCBI:txid412755

Secondary structure (DSSP, 8-state):
--------PPPTT-EES-TTTT-TTSB-SSSEEEEEE--B-SSS-EEEEEEETTEEEEEEEEPPB-S-TTT-PPTTTTEEEEEEEPTT-BEEEEEEE-

pLDDT: mean 88.87, std 9.3, range [54.12, 96.88]

Foldseek 3Di:
DDDDDFDDDDDAQDKDFASCPPHPPQFAAAKDKDWDFFEDADPFFKWKWKDWAPDTFDDTGTHHHDPDPPPTGDPPPRTDGTDIHHGGTGIGIMMGTD